Protein AF-A0A9D6E6A2-F1 (afdb_monomer_lite)

Secondary structure (DSSP, 8-state):
---PPP--TT-EEEEEEETTEEEEEEE-TTS-EEEEETT--EEEETTTT-PPPSS-TTTS-HHHHHHHHHHHH--

Foldseek 3Di:
DDDDDPPQQPWDWDWADQDPWIKIWTAGPVRKIWIATPVRHTLDIPPPQDDDDSDPPPPDDSVRVNVVSCVRRVD

Sequence (75 aa):
MTASPPVAQESEVRKIACGNRTYVIRRFADGIFAVYDEAGKLLAGWPLTAVWPNQPITAQTDEDWCALIRRIYGH

pLDDT: mean 75.95, std 13.32, range [42.31, 90.06]

Radius of gyration: 13.51 Å; chains: 1; bounding box: 23×50×29 Å

Structure (mmCIF, N/CA/C/O backbone):
data_AF-A0A9D6E6A2-F1
#
_entry.id   AF-A0A9D6E6A2-F1
#
loop_
_atom_site.group_PDB
_atom_site.id
_atom_site.type_symbol
_atom_site.label_atom_id
_atom_site.label_alt_id
_atom_site.label_comp_id
_atom_site.label_asym_id
_atom_site.label_entity_id
_atom_site.label_seq_id
_atom_site.pdbx_PDB_ins_code
_atom_site.Cartn_x
_atom_site.Cartn_y
_atom_site.Cartn_z
_atom_site.occupancy
_atom_site.B_iso_or_equiv
_atom_site.auth_seq_id
_atom_site.auth_comp_id
_atom_site.auth_asym_id
_atom_site.auth_atom_id
_atom_site.pdbx_PDB_model_num
ATOM 1 N N . MET A 1 1 ? 4.557 -35.242 -5.836 1.00 47.09 1 MET A N 1
ATOM 2 C CA . MET A 1 1 ? 5.169 -33.944 -6.1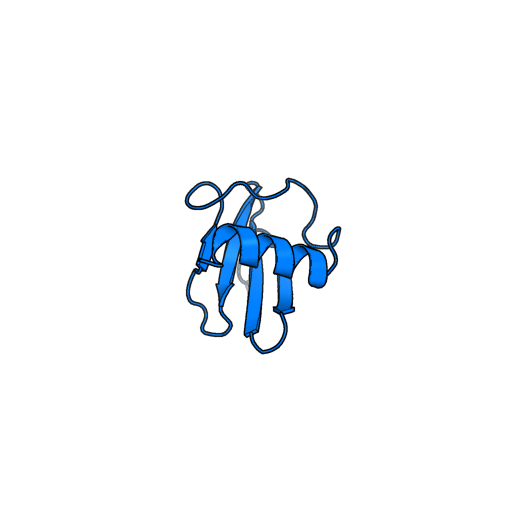85 1.00 47.09 1 MET A CA 1
ATOM 3 C C . MET A 1 1 ? 4.345 -32.873 -5.500 1.00 47.09 1 MET A C 1
ATOM 5 O O . MET A 1 1 ? 3.168 -32.751 -5.809 1.00 47.09 1 MET A O 1
ATOM 9 N N . THR A 1 2 ? 4.904 -32.201 -4.497 1.00 42.41 2 THR A N 1
ATOM 10 C CA . THR A 1 2 ? 4.217 -31.124 -3.774 1.00 42.41 2 THR A CA 1
ATOM 11 C C . THR A 1 2 ? 4.155 -29.916 -4.698 1.00 42.41 2 THR A C 1
ATOM 13 O O . THR A 1 2 ? 5.190 -29.340 -5.021 1.00 42.41 2 THR A O 1
ATOM 16 N N . ALA A 1 3 ? 2.963 -29.584 -5.190 1.00 42.31 3 ALA A N 1
ATOM 17 C CA . ALA A 1 3 ? 2.747 -28.369 -5.957 1.00 42.31 3 ALA A CA 1
ATOM 18 C C . ALA A 1 3 ? 2.881 -27.180 -5.000 1.00 42.31 3 ALA A C 1
ATOM 20 O O . ALA A 1 3 ? 1.971 -26.904 -4.218 1.00 42.31 3 ALA A O 1
ATOM 21 N N . SER A 1 4 ? 4.031 -26.504 -5.021 1.00 49.72 4 SER A N 1
ATOM 22 C CA . SER A 1 4 ? 4.126 -25.152 -4.475 1.00 49.72 4 SER A CA 1
ATOM 23 C C . SER A 1 4 ? 3.056 -24.313 -5.179 1.00 49.72 4 SER A C 1
ATOM 25 O O . SER A 1 4 ? 3.001 -24.356 -6.414 1.00 49.72 4 SER A O 1
ATOM 27 N N . PRO A 1 5 ? 2.170 -23.609 -4.450 1.00 48.97 5 PRO A N 1
ATOM 28 C CA . PRO A 1 5 ? 1.179 -22.762 -5.093 1.00 48.97 5 PRO A CA 1
ATOM 29 C C . PRO A 1 5 ? 1.911 -21.783 -6.019 1.00 48.97 5 PRO A C 1
ATOM 31 O O . PRO A 1 5 ? 3.016 -21.350 -5.673 1.00 48.97 5 PRO A O 1
ATOM 34 N N . PRO A 1 6 ? 1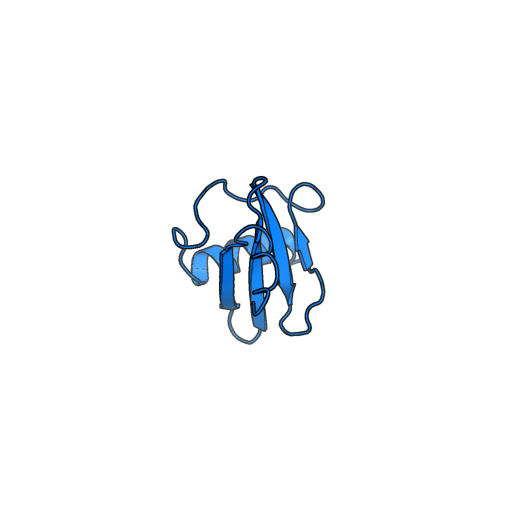.350 -21.483 -7.205 1.00 46.16 6 PRO A N 1
ATOM 35 C CA . PRO A 1 6 ? 1.990 -20.584 -8.149 1.00 46.16 6 PRO A CA 1
ATOM 36 C C . PRO A 1 6 ? 2.306 -19.302 -7.392 1.00 46.16 6 PRO A C 1
ATOM 38 O O . PRO A 1 6 ? 1.415 -18.723 -6.768 1.00 46.16 6 PRO A O 1
ATOM 41 N N . VAL A 1 7 ? 3.584 -18.922 -7.376 1.00 50.69 7 VAL A N 1
ATOM 42 C CA . VAL A 1 7 ? 4.032 -17.641 -6.838 1.00 50.69 7 VAL A CA 1
ATOM 43 C C . VAL A 1 7 ? 3.196 -16.605 -7.571 1.00 50.69 7 VAL A C 1
ATOM 45 O O . VAL A 1 7 ? 3.370 -16.392 -8.770 1.00 50.69 7 VAL A O 1
ATOM 48 N N . ALA A 1 8 ? 2.186 -16.070 -6.886 1.00 49.84 8 ALA A N 1
ATOM 49 C CA . ALA A 1 8 ? 1.371 -14.998 -7.405 1.00 49.84 8 ALA A CA 1
ATOM 50 C C . ALA A 1 8 ? 2.353 -13.875 -7.721 1.00 49.84 8 ALA A C 1
ATOM 52 O O . ALA A 1 8 ? 2.947 -13.342 -6.787 1.00 49.84 8 ALA A O 1
ATOM 53 N N . GLN A 1 9 ? 2.588 -13.658 -9.020 1.00 51.41 9 GLN A N 1
ATOM 54 C CA . GLN A 1 9 ? 3.387 -12.600 -9.643 1.00 51.41 9 GLN A CA 1
ATOM 55 C C . GLN A 1 9 ? 3.942 -11.629 -8.602 1.00 51.41 9 GLN A C 1
ATOM 57 O O . GLN A 1 9 ? 3.170 -10.817 -8.085 1.00 51.41 9 GLN A O 1
ATOM 62 N N . GLU A 1 10 ? 5.220 -11.814 -8.239 1.00 57.12 10 GLU A N 1
ATOM 63 C CA . GLU A 1 10 ? 5.895 -11.201 -7.086 1.00 57.12 10 GLU A CA 1
ATOM 64 C C . GLU A 1 10 ? 5.446 -9.759 -6.881 1.00 57.12 10 GLU A C 1
ATOM 66 O O . GLU A 1 10 ? 5.912 -8.820 -7.522 1.00 57.12 10 GLU A O 1
ATOM 71 N N . SER A 1 11 ? 4.454 -9.603 -6.012 1.00 70.69 11 SER A N 1
ATOM 72 C CA . SER A 1 11 ? 3.934 -8.297 -5.671 1.00 70.69 11 SER A CA 1
ATOM 73 C C . SER A 1 11 ? 4.852 -7.774 -4.580 1.00 70.69 11 SER A C 1
ATOM 75 O O . SER A 1 11 ? 4.897 -8.356 -3.495 1.00 70.69 11 SER A O 1
ATOM 77 N N . GLU A 1 12 ? 5.620 -6.722 -4.854 1.00 82.75 12 GLU A N 1
ATOM 78 C CA . GLU A 1 12 ? 6.460 -6.108 -3.831 1.00 82.75 12 GLU A CA 1
ATOM 79 C C . GLU A 1 12 ? 5.539 -5.519 -2.758 1.00 82.75 12 GLU A C 1
ATOM 81 O O . GLU A 1 12 ? 4.735 -4.622 -3.028 1.00 82.75 12 GLU A O 1
ATOM 86 N N . VAL A 1 13 ? 5.630 -6.037 -1.534 1.00 85.94 13 VAL A N 1
ATOM 87 C CA . VAL A 1 13 ? 4.840 -5.551 -0.401 1.00 85.94 13 VAL A CA 1
ATOM 88 C C . VAL A 1 13 ? 5.758 -4.849 0.582 1.00 85.94 13 VAL A C 1
ATOM 90 O O . VAL A 1 13 ? 6.720 -5.437 1.071 1.00 85.94 13 VAL A O 1
ATOM 93 N N . ARG A 1 14 ? 5.417 -3.608 0.929 1.00 86.88 14 ARG A N 1
ATOM 94 C CA . ARG A 1 14 ? 6.085 -2.842 1.979 1.00 86.88 14 ARG A CA 1
ATOM 95 C C . ARG A 1 14 ? 5.067 -2.351 2.990 1.00 86.88 14 ARG A C 1
ATOM 97 O O . ARG A 1 14 ? 4.062 -1.742 2.633 1.00 86.88 14 ARG A O 1
ATOM 104 N N . LYS A 1 15 ? 5.346 -2.605 4.264 1.00 89.00 15 LYS A N 1
ATOM 105 C CA . LYS A 1 15 ? 4.612 -2.004 5.375 1.00 89.00 15 LYS A CA 1
ATOM 106 C C . LYS A 1 15 ? 5.369 -0.767 5.830 1.00 89.00 15 LYS A C 1
ATOM 108 O O . LYS A 1 15 ? 6.579 -0.844 6.011 1.00 89.00 15 LYS A O 1
ATOM 113 N N . ILE A 1 16 ? 4.657 0.334 5.997 1.00 89.19 16 ILE A N 1
ATOM 114 C CA . ILE A 1 16 ? 5.195 1.595 6.501 1.00 89.19 16 ILE A CA 1
ATOM 115 C C . ILE A 1 16 ? 4.378 2.037 7.715 1.00 89.19 16 ILE A C 1
ATOM 117 O O . ILE A 1 16 ? 3.167 1.805 7.778 1.00 89.19 16 ILE A O 1
ATOM 121 N N . ALA A 1 17 ? 5.032 2.686 8.671 1.00 89.38 17 ALA A N 1
ATOM 122 C CA . ALA A 1 17 ? 4.373 3.265 9.835 1.00 89.38 17 ALA A CA 1
ATOM 123 C C . ALA A 1 17 ? 4.356 4.793 9.716 1.00 89.38 17 ALA A C 1
ATOM 125 O O . ALA A 1 17 ? 5.396 5.444 9.703 1.00 89.38 17 ALA A O 1
ATOM 126 N N . CYS A 1 18 ? 3.161 5.373 9.653 1.00 87.06 18 CYS A N 1
ATOM 127 C CA . CYS A 1 18 ? 2.936 6.808 9.538 1.00 87.06 18 CYS A CA 1
ATOM 128 C C . CYS A 1 18 ? 2.338 7.367 10.824 1.00 87.06 18 CYS A C 1
ATOM 130 O O . CYS A 1 18 ? 1.132 7.623 10.916 1.00 87.06 18 CYS A O 1
ATOM 132 N N . GLY A 1 19 ? 3.188 7.572 11.829 1.00 85.31 19 GLY A N 1
ATOM 133 C CA . GLY A 1 19 ? 2.745 7.951 13.169 1.00 85.31 19 GLY A CA 1
ATOM 134 C C . GLY A 1 19 ? 1.893 6.837 13.777 1.00 85.31 19 GLY A C 1
ATOM 135 O O . GLY A 1 19 ? 2.387 5.739 13.993 1.00 85.31 19 GLY A O 1
ATOM 136 N N . ASN A 1 20 ? 0.606 7.107 14.015 1.00 85.12 20 ASN A N 1
ATOM 137 C CA . ASN A 1 20 ? -0.315 6.156 14.649 1.00 85.12 20 ASN A CA 1
ATOM 138 C C . ASN A 1 20 ? -1.101 5.276 13.655 1.00 85.12 20 ASN A C 1
ATOM 140 O O . ASN A 1 20 ? -2.107 4.676 14.034 1.00 85.12 20 ASN A O 1
ATOM 144 N N . ARG A 1 21 ? -0.710 5.262 12.375 1.00 86.00 21 ARG A N 1
ATOM 145 C CA . ARG A 1 21 ? -1.341 4.452 11.324 1.00 86.00 21 ARG A CA 1
ATOM 146 C C . ARG A 1 21 ? -0.300 3.627 10.587 1.00 86.00 21 ARG A C 1
ATOM 148 O O . ARG A 1 21 ? 0.740 4.160 10.206 1.00 86.00 21 ARG A O 1
ATOM 155 N N . THR A 1 22 ? -0.617 2.368 10.331 1.00 89.81 22 THR A N 1
ATOM 156 C CA . THR A 1 22 ? 0.192 1.479 9.496 1.00 89.81 22 THR A CA 1
ATOM 157 C C . THR A 1 22 ? -0.435 1.393 8.113 1.00 89.81 22 THR A C 1
ATOM 159 O O . THR A 1 22 ? -1.634 1.143 7.994 1.00 89.81 22 THR A O 1
ATOM 162 N N . TYR A 1 23 ? 0.370 1.553 7.066 1.00 88.88 23 TYR A N 1
ATOM 163 C CA . TYR A 1 23 ? -0.081 1.346 5.694 1.00 88.88 23 TYR A CA 1
ATOM 164 C C . TYR A 1 23 ? 0.693 0.212 5.036 1.00 88.88 23 TYR A C 1
ATOM 166 O O . TYR A 1 23 ? 1.894 0.034 5.246 1.00 88.88 23 TYR A O 1
ATOM 174 N N . VAL A 1 24 ? -0.012 -0.560 4.220 1.00 90.06 24 VAL A N 1
ATOM 175 C CA . VAL A 1 24 ? 0.537 -1.664 3.443 1.00 90.06 24 VAL A CA 1
ATOM 176 C C . VAL A 1 24 ? 0.505 -1.263 1.981 1.00 90.06 24 VAL A C 1
ATOM 178 O O . VAL A 1 24 ? -0.548 -1.261 1.348 1.00 90.06 24 VAL A O 1
ATOM 181 N N . ILE A 1 25 ? 1.664 -0.928 1.437 1.00 87.81 25 ILE A N 1
ATOM 182 C CA . ILE A 1 25 ? 1.831 -0.631 0.022 1.00 87.81 25 ILE A CA 1
ATOM 183 C C . ILE A 1 25 ? 2.130 -1.948 -0.694 1.00 87.81 25 ILE A C 1
ATOM 185 O O . ILE A 1 25 ? 2.994 -2.720 -0.279 1.00 87.81 25 ILE A O 1
ATOM 189 N N . ARG A 1 26 ? 1.402 -2.214 -1.771 1.00 87.25 26 ARG A N 1
ATOM 190 C CA . ARG A 1 26 ? 1.612 -3.328 -2.688 1.00 87.25 26 ARG A CA 1
ATOM 191 C C . ARG A 1 26 ? 1.862 -2.777 -4.076 1.00 87.25 26 ARG A C 1
ATOM 193 O O . ARG A 1 26 ? 1.084 -1.960 -4.564 1.00 87.25 26 ARG A O 1
ATOM 200 N N . ARG A 1 27 ? 2.917 -3.255 -4.714 1.00 83.31 27 ARG A N 1
ATOM 201 C CA . ARG A 1 27 ? 3.191 -3.022 -6.125 1.00 83.31 27 ARG A CA 1
ATOM 202 C C . ARG A 1 27 ? 3.075 -4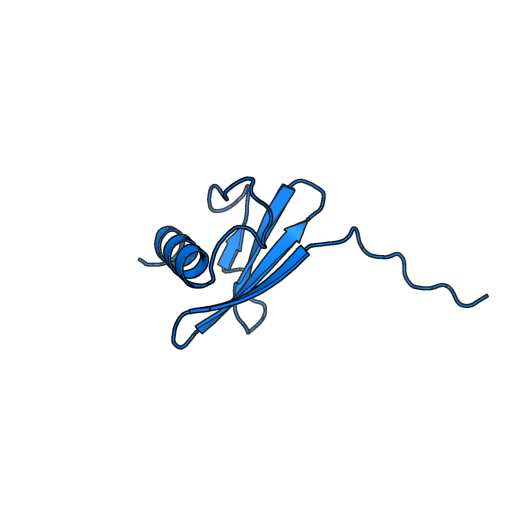.348 -6.855 1.00 83.31 27 ARG A C 1
ATOM 204 O O . ARG A 1 27 ? 3.677 -5.326 -6.433 1.00 83.31 27 ARG A O 1
ATOM 211 N N . PHE A 1 28 ? 2.300 -4.382 -7.924 1.00 80.94 28 PHE A N 1
ATOM 212 C CA . PHE A 1 28 ? 2.143 -5.562 -8.768 1.00 80.94 28 PHE A CA 1
ATOM 213 C C . PHE A 1 28 ? 3.092 -5.480 -9.969 1.00 80.94 28 PHE A C 1
ATOM 215 O O . PHE A 1 28 ? 3.518 -4.386 -10.349 1.00 80.94 28 PHE A O 1
ATOM 222 N N . ALA A 1 29 ? 3.405 -6.629 -10.576 1.00 71.94 29 ALA A N 1
ATOM 223 C CA . ALA A 1 29 ? 4.315 -6.728 -11.723 1.00 71.94 29 ALA A CA 1
ATOM 224 C C . ALA A 1 29 ? 3.892 -5.840 -12.913 1.00 71.94 29 ALA A C 1
ATOM 226 O O . ALA A 1 29 ? 4.744 -5.312 -13.622 1.00 71.94 29 ALA A O 1
ATOM 227 N N . ASP A 1 30 ? 2.590 -5.584 -13.067 1.00 73.12 30 ASP A N 1
ATOM 228 C CA . ASP A 1 30 ? 2.013 -4.700 -14.088 1.00 73.12 30 ASP A CA 1
ATOM 229 C C . ASP A 1 30 ? 2.205 -3.191 -13.815 1.00 73.12 30 ASP A C 1
ATOM 231 O O . ASP A 1 30 ? 1.650 -2.348 -14.518 1.00 73.12 30 ASP A O 1
ATOM 235 N N . GLY A 1 31 ? 2.949 -2.812 -12.767 1.00 70.69 31 GLY A N 1
ATOM 236 C CA . GLY A 1 31 ? 3.155 -1.410 -12.379 1.00 70.69 31 GLY A CA 1
ATOM 237 C C . GLY A 1 31 ? 1.964 -0.78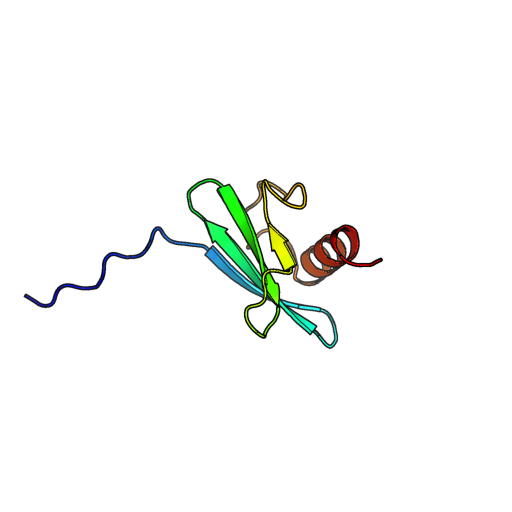2 -11.645 1.00 70.69 31 GLY A C 1
ATOM 238 O O . GLY A 1 31 ? 1.942 0.427 -11.406 1.00 70.69 31 GLY A O 1
ATOM 239 N N . ILE A 1 32 ? 0.978 -1.596 -11.265 1.00 79.38 32 ILE A N 1
ATOM 240 C CA . ILE A 1 32 ? -0.150 -1.188 -10.424 1.00 79.38 32 ILE A CA 1
ATOM 241 C C . ILE A 1 32 ? 0.354 -1.016 -8.990 1.00 79.38 32 ILE A C 1
ATOM 243 O O . ILE A 1 32 ? 1.030 -1.889 -8.447 1.00 79.38 32 ILE A O 1
ATOM 247 N N . PHE A 1 33 ? -0.011 0.099 -8.366 1.00 83.81 33 PHE A N 1
ATOM 248 C CA . PHE A 1 33 ? 0.205 0.342 -6.944 1.00 83.81 33 PHE A CA 1
ATOM 249 C C . PHE A 1 33 ? -1.122 0.288 -6.207 1.00 83.81 33 PHE A C 1
ATOM 251 O O . PHE A 1 33 ? -2.119 0.811 -6.693 1.00 83.81 33 PHE A O 1
ATOM 258 N N . ALA A 1 34 ? -1.130 -0.303 -5.022 1.00 86.19 34 ALA A N 1
ATOM 259 C CA . ALA A 1 34 ? -2.265 -0.297 -4.119 1.00 86.19 34 ALA A CA 1
ATOM 260 C C . ALA A 1 34 ? -1.774 -0.077 -2.691 1.00 86.19 34 ALA A C 1
ATOM 262 O O . ALA A 1 34 ? -0.830 -0.714 -2.236 1.00 86.19 34 ALA A O 1
ATOM 263 N N . VAL A 1 35 ? -2.430 0.818 -1.974 1.00 86.75 35 VAL A N 1
ATOM 264 C CA . VAL A 1 35 ? -2.182 1.105 -0.570 1.00 86.75 35 VAL A CA 1
ATOM 265 C C . VAL A 1 35 ? -3.393 0.694 0.221 1.00 86.75 35 VAL A C 1
ATOM 267 O O . VAL A 1 35 ? -4.510 1.147 -0.032 1.00 86.75 35 VAL A O 1
ATOM 270 N N . TYR A 1 36 ? -3.140 -0.156 1.198 1.00 87.94 36 TYR A N 1
ATOM 271 C CA . TYR A 1 36 ? -4.121 -0.642 2.138 1.00 87.94 36 TYR A CA 1
ATOM 272 C C . TYR A 1 36 ? -3.829 -0.070 3.521 1.00 87.94 36 TYR A C 1
ATOM 274 O O . TYR A 1 36 ? -2.680 0.202 3.869 1.00 87.94 36 TYR A O 1
ATOM 282 N N . ASP A 1 37 ? -4.874 0.091 4.315 1.00 88.44 37 ASP A N 1
ATOM 283 C CA . ASP A 1 37 ? -4.751 0.268 5.756 1.00 88.44 37 ASP A CA 1
ATOM 284 C C . ASP A 1 37 ? -4.303 -1.043 6.430 1.00 88.44 37 ASP A C 1
ATOM 286 O O . ASP A 1 37 ? -4.351 -2.116 5.818 1.00 88.44 37 ASP A O 1
ATOM 290 N N . GLU A 1 38 ? -3.921 -0.982 7.705 1.00 86.62 38 GLU A N 1
ATOM 291 C CA . GLU A 1 38 ? -3.636 -2.158 8.535 1.00 86.62 38 GLU A CA 1
ATOM 292 C C . GLU A 1 38 ? -4.777 -3.186 8.515 1.00 86.62 38 GLU A C 1
ATOM 294 O O . GLU A 1 38 ? -4.531 -4.390 8.438 1.00 86.62 38 GLU A O 1
ATOM 299 N N . ALA A 1 39 ? -6.025 -2.710 8.493 1.00 86.56 39 ALA A N 1
ATOM 300 C CA . ALA A 1 39 ? -7.216 -3.554 8.417 1.00 86.56 39 ALA A CA 1
ATOM 301 C C . ALA A 1 39 ? -7.436 -4.214 7.035 1.00 86.56 39 ALA A C 1
ATOM 303 O O . ALA A 1 39 ? -8.418 -4.927 6.838 1.00 86.56 39 ALA A O 1
ATOM 304 N N . GLY A 1 40 ? -6.569 -3.956 6.048 1.00 84.19 40 GLY A N 1
ATOM 305 C CA . GLY A 1 40 ? -6.696 -4.475 4.683 1.00 84.19 40 GLY A CA 1
ATOM 306 C C . GLY A 1 40 ? -7.682 -3.701 3.801 1.00 84.19 40 GLY A C 1
ATOM 307 O O . GLY A 1 40 ? -7.980 -4.127 2.685 1.00 84.19 40 GLY A O 1
ATOM 308 N N . LYS A 1 41 ? -8.183 -2.550 4.264 1.00 86.19 41 LYS A N 1
ATOM 309 C CA . LYS A 1 41 ? -9.037 -1.659 3.468 1.00 86.19 41 LYS A CA 1
ATOM 310 C C . LYS A 1 41 ? -8.200 -0.958 2.400 1.00 86.19 41 LYS A C 1
ATOM 312 O O . LYS A 1 41 ? -7.228 -0.298 2.748 1.00 86.19 41 LYS A O 1
ATOM 317 N N . LEU A 1 42 ? -8.590 -1.046 1.126 1.00 85.12 42 LEU A N 1
ATOM 318 C CA . LEU A 1 42 ? -7.958 -0.270 0.054 1.00 85.12 42 LEU A CA 1
ATOM 319 C C . LEU A 1 42 ? -8.207 1.226 0.294 1.00 85.12 42 LEU A C 1
ATOM 321 O O . LEU A 1 42 ? -9.355 1.668 0.338 1.00 85.12 42 LEU A O 1
ATOM 325 N N . LEU A 1 43 ? -7.131 1.987 0.466 1.00 82.12 43 LEU A N 1
ATOM 326 C CA . LEU A 1 43 ? -7.166 3.437 0.647 1.00 82.12 43 LEU A CA 1
ATOM 327 C C . LEU A 1 43 ? -6.900 4.167 -0.666 1.00 82.12 43 LEU A C 1
ATOM 329 O O . LEU A 1 43 ? -7.558 5.160 -0.959 1.00 82.12 43 LEU A O 1
ATOM 333 N N . ALA A 1 44 ? -5.942 3.678 -1.454 1.00 80.94 44 ALA A N 1
ATOM 334 C CA . ALA A 1 44 ? -5.556 4.286 -2.719 1.00 80.94 44 ALA A CA 1
ATOM 335 C C . ALA A 1 44 ? -4.934 3.251 -3.664 1.00 80.94 44 ALA A C 1
ATOM 337 O O . ALA A 1 44 ? -4.374 2.261 -3.211 1.00 80.94 44 ALA A O 1
ATOM 338 N N . GLY A 1 45 ? -4.982 3.479 -4.973 1.00 80.06 45 GLY A N 1
ATOM 339 C CA . GLY A 1 45 ? -4.230 2.700 -5.947 1.00 80.06 45 GLY A CA 1
ATOM 340 C C . GLY A 1 45 ? -4.133 3.359 -7.322 1.00 80.06 45 GLY A C 1
ATOM 341 O O . GLY A 1 45 ? -4.986 4.153 -7.707 1.00 80.06 45 GLY A O 1
ATOM 342 N N . TRP A 1 46 ? -3.084 3.037 -8.073 1.00 74.75 46 TRP A N 1
ATOM 343 C CA . TRP A 1 46 ? -2.957 3.360 -9.497 1.00 74.75 46 TRP A CA 1
ATOM 344 C C . TRP A 1 46 ? -3.632 2.267 -10.338 1.00 74.75 46 TRP A C 1
ATOM 346 O O . TRP A 1 46 ? -3.468 1.096 -10.002 1.00 74.75 46 TRP A O 1
ATOM 356 N N . PRO A 1 47 ? -4.336 2.583 -11.439 1.00 66.88 47 PRO A N 1
ATOM 357 C CA . PRO A 1 47 ? -4.605 3.913 -11.994 1.00 66.88 47 PRO A CA 1
ATOM 358 C C . PRO A 1 47 ? -5.840 4.625 -11.419 1.00 66.88 47 PRO A C 1
ATOM 360 O O . PRO A 1 47 ? -6.206 5.696 -11.888 1.00 66.88 47 PRO A O 1
ATOM 363 N N . LEU A 1 48 ? -6.503 4.038 -10.423 1.00 65.44 48 LEU A N 1
ATOM 364 C CA . LEU A 1 48 ? -7.868 4.413 -10.047 1.00 65.44 48 LEU A CA 1
ATOM 365 C C . LEU A 1 48 ? -7.986 5.674 -9.178 1.00 65.44 48 LEU A C 1
ATOM 367 O O . LEU A 1 48 ? -8.983 6.378 -9.294 1.00 65.44 48 LEU A O 1
ATOM 371 N N . THR A 1 49 ? -7.026 5.956 -8.291 1.00 64.50 49 THR A N 1
ATOM 372 C CA . THR A 1 49 ? -7.197 6.989 -7.250 1.00 64.50 49 THR A CA 1
ATOM 373 C C . THR A 1 49 ? -6.097 8.049 -7.203 1.00 64.50 49 THR A C 1
ATOM 375 O O . THR A 1 49 ? -6.350 9.131 -6.687 1.00 64.50 49 THR A O 1
ATOM 378 N N . ALA A 1 50 ? -4.875 7.766 -7.667 1.00 67.25 50 ALA A N 1
ATOM 379 C CA . ALA A 1 50 ? -3.760 8.722 -7.625 1.00 67.25 50 ALA A CA 1
ATOM 380 C C . ALA A 1 50 ? -2.573 8.262 -8.466 1.00 67.25 50 ALA A C 1
ATOM 382 O O . ALA A 1 50 ? -2.350 7.063 -8.549 1.00 67.25 50 ALA A O 1
ATOM 383 N N . VAL A 1 51 ? -1.779 9.194 -9.003 1.00 68.31 51 VAL A N 1
ATOM 384 C CA . VAL A 1 51 ? -0.502 8.902 -9.680 1.00 68.31 51 VAL A CA 1
ATOM 385 C C . VAL A 1 51 ? 0.545 8.485 -8.647 1.00 68.31 51 VAL A C 1
ATOM 387 O O . VAL A 1 51 ? 0.866 9.259 -7.746 1.00 68.31 51 VAL A O 1
ATOM 390 N N . TRP A 1 52 ? 1.092 7.277 -8.792 1.00 72.81 52 TRP A N 1
ATOM 391 C CA . TRP A 1 52 ? 2.172 6.766 -7.943 1.00 72.81 52 TRP A CA 1
ATOM 392 C C . TRP A 1 52 ? 3.522 6.893 -8.662 1.00 72.81 52 TRP A C 1
ATOM 394 O O . TRP A 1 52 ? 3.576 6.763 -9.888 1.00 72.81 52 TRP A O 1
ATOM 404 N N . PRO A 1 53 ? 4.622 7.155 -7.935 1.00 68.12 53 PRO A N 1
ATOM 405 C CA . PRO A 1 53 ? 5.946 7.228 -8.533 1.00 68.12 53 PRO A CA 1
ATOM 406 C C . PRO A 1 53 ? 6.337 5.863 -9.107 1.00 68.12 53 PRO A C 1
ATOM 408 O O . PRO A 1 53 ? 6.204 4.837 -8.444 1.00 68.12 53 PRO A O 1
ATOM 411 N N . ASN A 1 54 ? 6.878 5.850 -10.327 1.00 69.25 54 ASN A N 1
ATOM 412 C CA . ASN A 1 54 ? 7.382 4.637 -10.981 1.00 69.25 54 ASN A CA 1
ATOM 413 C C . ASN A 1 54 ? 8.778 4.231 -10.462 1.00 69.25 54 ASN A C 1
ATOM 415 O O . ASN A 1 54 ? 9.672 3.872 -11.226 1.00 69.25 54 ASN A O 1
ATOM 419 N N . GLN A 1 55 ? 8.997 4.367 -9.160 1.00 71.62 55 GLN A N 1
ATOM 420 C CA . GLN A 1 55 ? 10.218 3.949 -8.481 1.00 71.62 55 GLN A CA 1
ATOM 421 C C . GLN A 1 55 ? 9.936 2.661 -7.695 1.00 71.62 55 GLN A C 1
ATOM 423 O O . GLN A 1 55 ? 8.779 2.401 -7.346 1.00 71.62 55 GLN A O 1
ATOM 428 N N . PRO A 1 56 ? 10.956 1.826 -7.424 1.00 70.38 56 PRO A N 1
ATOM 429 C CA . PRO A 1 56 ? 10.758 0.630 -6.617 1.00 70.38 56 PRO A CA 1
ATOM 430 C C . PRO A 1 56 ? 10.270 1.008 -5.217 1.00 70.38 56 PRO A C 1
ATOM 432 O O . PRO A 1 56 ? 10.593 2.079 -4.694 1.00 70.38 56 PRO A O 1
ATOM 435 N N . ILE A 1 57 ? 9.504 0.112 -4.588 1.00 73.50 57 ILE A N 1
ATOM 436 C CA . ILE A 1 57 ? 8.866 0.390 -3.293 1.00 73.50 57 ILE A CA 1
ATOM 437 C C . ILE A 1 57 ? 9.888 0.700 -2.187 1.00 73.50 57 ILE A C 1
ATOM 439 O O . ILE A 1 57 ? 9.563 1.334 -1.181 1.00 73.50 57 ILE A O 1
ATOM 443 N N . THR A 1 58 ? 11.129 0.256 -2.395 1.00 74.75 58 THR A N 1
ATOM 444 C CA . THR A 1 58 ? 12.309 0.411 -1.542 1.00 74.75 58 THR A CA 1
ATOM 445 C C . THR A 1 58 ? 13.052 1.735 -1.734 1.00 74.75 58 THR A C 1
ATOM 447 O O . THR A 1 58 ? 13.813 2.109 -0.849 1.00 74.75 58 THR A O 1
ATOM 450 N N . ALA A 1 59 ? 12.830 2.466 -2.835 1.00 79.62 59 ALA A N 1
ATOM 451 C CA . ALA A 1 59 ? 13.562 3.706 -3.124 1.00 79.62 59 ALA A CA 1
ATOM 452 C C . ALA A 1 59 ? 13.178 4.875 -2.206 1.00 79.62 59 ALA A C 1
ATOM 454 O O . ALA A 1 59 ? 13.992 5.763 -1.979 1.00 79.62 59 ALA A O 1
ATOM 455 N N . GLN A 1 60 ? 11.945 4.885 -1.699 1.00 80.75 60 GLN A N 1
ATOM 456 C CA . GLN A 1 60 ? 11.440 5.947 -0.829 1.00 80.75 60 GLN A CA 1
ATOM 457 C C . GLN A 1 60 ? 11.591 5.582 0.647 1.00 80.75 60 GLN A C 1
ATOM 459 O O . GLN A 1 60 ? 11.530 4.405 1.023 1.00 80.75 60 GLN A O 1
ATOM 464 N N . THR A 1 61 ? 11.768 6.591 1.496 1.00 85.69 61 THR A N 1
ATOM 465 C CA . THR A 1 61 ? 11.719 6.403 2.948 1.00 85.69 61 THR A CA 1
ATOM 466 C C . THR A 1 61 ? 10.277 6.217 3.419 1.00 85.69 61 THR A C 1
ATOM 468 O O . THR A 1 61 ? 9.321 6.474 2.682 1.00 85.69 61 THR A O 1
ATOM 471 N N . ASP A 1 62 ? 10.100 5.753 4.654 1.00 86.81 62 ASP A N 1
ATOM 472 C CA . ASP A 1 62 ? 8.764 5.647 5.240 1.00 86.81 62 ASP A CA 1
ATOM 473 C C . ASP A 1 62 ? 8.108 7.036 5.338 1.00 86.81 62 ASP A C 1
ATOM 475 O O . ASP A 1 62 ? 6.924 7.169 5.044 1.00 86.81 62 ASP A O 1
ATOM 479 N N . GLU A 1 63 ? 8.880 8.087 5.641 1.00 85.00 63 GLU A N 1
ATOM 480 C CA . GLU A 1 63 ? 8.396 9.473 5.701 1.00 85.00 63 GLU A CA 1
ATOM 481 C C . GLU A 1 63 ? 7.903 9.993 4.346 1.00 85.00 63 GLU A C 1
ATOM 483 O O . GLU A 1 63 ? 6.820 10.582 4.283 1.00 85.00 63 GLU A O 1
ATOM 488 N N . ASP A 1 64 ? 8.637 9.727 3.260 1.00 86.06 64 ASP A N 1
ATOM 489 C CA . ASP A 1 64 ? 8.214 10.071 1.895 1.00 86.06 64 ASP A CA 1
ATOM 490 C C . ASP A 1 64 ? 6.889 9.393 1.543 1.00 86.06 64 ASP A C 1
ATOM 492 O O . ASP A 1 64 ? 5.951 10.028 1.050 1.00 86.06 64 ASP A O 1
ATOM 496 N N . TRP A 1 65 ? 6.773 8.103 1.864 1.00 85.44 65 TRP A N 1
ATOM 497 C CA . TRP A 1 65 ? 5.539 7.363 1.648 1.00 85.44 65 TRP A CA 1
ATOM 498 C C . TRP A 1 65 ? 4.377 7.925 2.468 1.00 85.44 65 TRP A C 1
ATOM 500 O O . TRP A 1 65 ? 3.265 8.068 1.954 1.00 85.44 65 TRP A O 1
ATOM 510 N N . CYS A 1 66 ? 4.625 8.291 3.725 1.00 87.12 66 CYS A N 1
ATOM 511 C CA . CYS A 1 66 ? 3.630 8.933 4.572 1.00 87.12 66 CYS A CA 1
ATOM 512 C C . CYS A 1 66 ? 3.178 10.279 4.010 1.00 87.12 66 CYS A C 1
ATOM 514 O O . CYS A 1 66 ? 1.978 10.563 4.013 1.00 87.12 66 CYS A O 1
ATOM 516 N N . ALA A 1 67 ? 4.106 11.102 3.519 1.00 86.50 67 ALA A N 1
ATOM 517 C CA . ALA A 1 67 ? 3.795 12.377 2.887 1.00 86.50 67 ALA A CA 1
ATOM 518 C C . ALA A 1 67 ? 2.956 12.177 1.617 1.00 86.50 67 ALA A C 1
ATOM 520 O O . ALA A 1 67 ? 1.968 12.882 1.411 1.00 86.50 67 ALA A O 1
ATOM 521 N N . LEU A 1 68 ? 3.290 11.172 0.807 1.00 82.12 68 LEU A N 1
ATOM 522 C CA . LEU A 1 68 ? 2.573 10.845 -0.420 1.00 82.12 68 LEU A CA 1
ATOM 523 C C . LEU A 1 68 ? 1.150 10.340 -0.140 1.00 82.12 68 LEU A C 1
ATOM 525 O O . LEU A 1 68 ? 0.192 10.841 -0.728 1.00 82.12 68 LEU A O 1
ATOM 529 N N . ILE A 1 69 ? 0.983 9.422 0.815 1.00 82.00 69 ILE A N 1
ATOM 530 C CA . ILE A 1 69 ? -0.338 8.932 1.236 1.00 82.00 69 ILE A CA 1
ATOM 531 C C . ILE A 1 69 ? -1.168 10.072 1.833 1.00 82.00 69 ILE A C 1
ATOM 533 O O . ILE A 1 69 ? -2.345 10.207 1.502 1.00 82.00 69 ILE A O 1
ATOM 537 N N . ARG A 1 70 ? -0.567 10.939 2.661 1.00 83.62 70 ARG A N 1
ATOM 538 C CA . ARG A 1 70 ? -1.240 12.141 3.182 1.00 83.62 70 ARG A CA 1
ATOM 539 C C . ARG A 1 70 ? -1.624 13.114 2.074 1.00 83.62 70 ARG A C 1
ATOM 541 O O . ARG A 1 7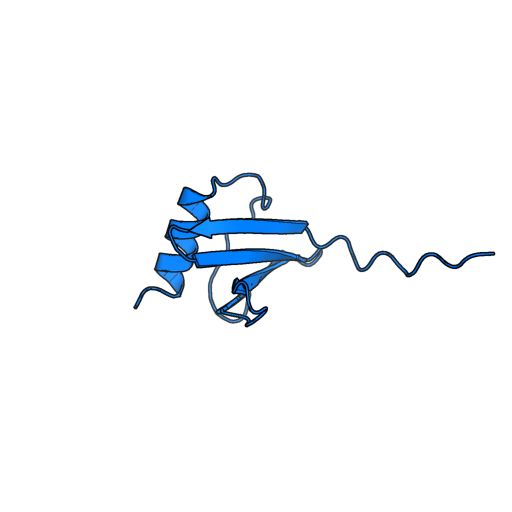0 ? -2.683 13.708 2.164 1.00 83.62 70 ARG A O 1
ATOM 548 N N . ARG A 1 71 ? -0.831 13.268 1.016 1.00 81.44 71 ARG A N 1
ATOM 549 C CA . ARG A 1 71 ? -1.195 14.131 -0.117 1.00 81.44 71 ARG A CA 1
ATOM 550 C C . ARG A 1 71 ? -2.410 13.606 -0.887 1.00 81.44 71 ARG A C 1
ATOM 552 O O . ARG A 1 71 ? -3.168 14.401 -1.427 1.00 81.44 71 ARG A O 1
ATOM 559 N N . ILE A 1 72 ? -2.577 12.286 -0.950 1.00 78.12 72 ILE A N 1
ATOM 560 C CA . ILE A 1 72 ? -3.6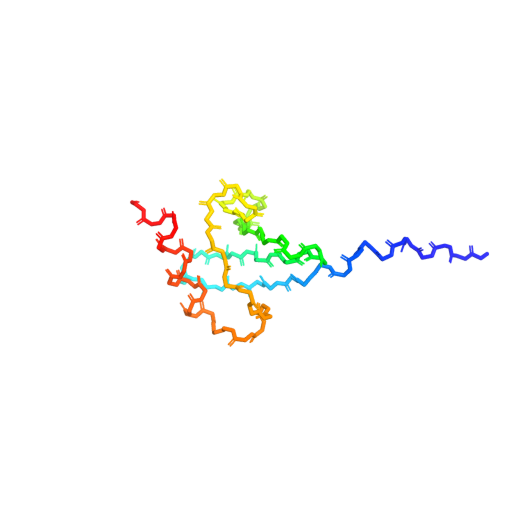73 11.631 -1.678 1.00 78.12 72 ILE A CA 1
ATOM 561 C C . ILE A 1 72 ? -4.949 11.545 -0.829 1.00 78.12 72 ILE A C 1
ATOM 563 O O . ILE A 1 72 ? -6.041 11.751 -1.345 1.00 78.12 72 ILE A O 1
ATOM 567 N N . TYR A 1 73 ? -4.814 11.213 0.458 1.00 71.00 73 TYR A N 1
ATOM 568 C CA . TYR A 1 73 ? -5.935 10.906 1.357 1.00 71.00 73 TYR A CA 1
ATOM 569 C C . TYR A 1 73 ? -6.171 11.958 2.451 1.00 71.00 73 TYR A C 1
ATOM 571 O O . TYR A 1 73 ? -7.246 12.003 3.041 1.00 71.00 73 TYR A O 1
ATOM 579 N N . GLY A 1 74 ? -5.167 12.769 2.782 1.00 63.72 74 GLY A N 1
ATOM 580 C CA . GLY A 1 74 ? -5.218 13.770 3.849 1.00 63.72 74 GLY A CA 1
ATOM 581 C C . GLY A 1 74 ? -6.009 15.000 3.427 1.00 63.72 74 GLY A C 1
ATOM 582 O O . GLY A 1 74 ? -5.424 16.043 3.148 1.00 63.72 74 GLY A O 1
ATOM 583 N N . HIS A 1 75 ? -7.327 14.840 3.382 1.00 52.16 75 HIS A N 1
ATOM 584 C CA . HIS A 1 75 ? -8.303 15.919 3.422 1.00 52.16 75 HIS A CA 1
ATOM 585 C C . HIS A 1 75 ? -8.850 16.081 4.842 1.00 52.16 75 HIS A C 1
ATOM 587 O O . HIS A 1 75 ? -8.983 15.049 5.546 1.00 52.16 75 HIS A O 1
#